Protein AF-A0A150P6X9-F1 (afdb_monomer_lite)

Foldseek 3Di:
DPAPDPLRVLLVVLLVLLVVLLVVLLVQLVPQPAQLSNLVSLLCSLVCPCVVDPVSVVSVVVLVVVVVPDVSSVVSVVVSLVSQLVSQVSHDPSVLSNVVSVVSVVLSVCQVPDPDHDDSVRSSVVNVVSRD

Sequence (132 aa):
YHFASIDALLAAAFTRHAEAVAARFEERMRAARDRDAAVDCLVEHLSSDLLGSSRDLVLSVELYVAAARRPALRAVTQAWMQRSRRALELHFDPVTARELDALVEGLVLHSALSTDPMTAEQIRHAIRRFTG

InterPro domains:
  IPR036271 Tetracyclin repressor-like, C-terminal domain superfamily [SSF48498] (35-130)
  IPR041583 Tetracyclin repressor-like, C-terminal, group 31 [PF17940] (33-130)

pLDDT: mean 90.36, std 4.92, range [73.81, 97.44]

Radius of gyration: 15.13 Å; chains: 1; bo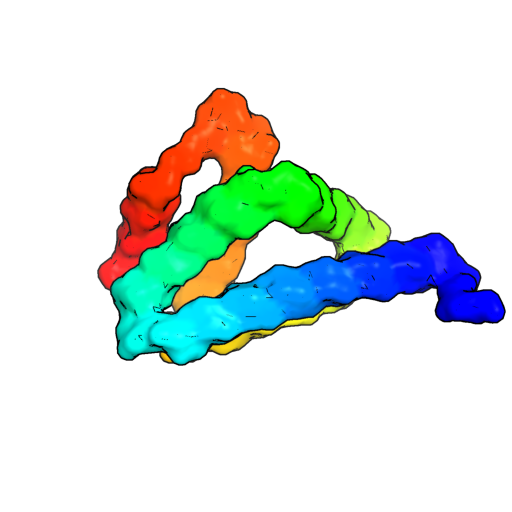unding box: 41×36×39 Å

Structure (mmCIF, N/CA/C/O backbone):
data_AF-A0A150P6X9-F1
#
_entry.id   AF-A0A150P6X9-F1
#
loop_
_atom_site.group_PDB
_atom_site.id
_atom_site.type_symbol
_atom_site.label_atom_id
_atom_site.label_alt_id
_atom_site.label_comp_id
_atom_site.label_asym_id
_atom_site.label_entity_id
_atom_site.label_seq_id
_atom_site.pdbx_PDB_ins_code
_atom_site.Cartn_x
_atom_site.Cartn_y
_atom_site.Cartn_z
_atom_site.occupancy
_atom_site.B_iso_or_equiv
_atom_site.auth_seq_id
_atom_site.auth_comp_id
_atom_site.auth_asym_id
_atom_site.auth_atom_id
_atom_site.pdbx_PDB_model_num
ATOM 1 N N . TYR A 1 1 ? 26.321 -18.129 -14.336 1.00 73.81 1 TYR A N 1
ATOM 2 C CA . TYR A 1 1 ? 25.659 -16.841 -14.633 1.00 73.81 1 TYR A CA 1
ATOM 3 C C . TYR A 1 1 ? 24.257 -16.915 -14.029 1.00 73.81 1 TYR A C 1
ATOM 5 O O . TYR A 1 1 ? 23.543 -17.842 -14.380 1.00 73.81 1 TYR A O 1
ATOM 13 N N . HIS A 1 2 ? 23.913 -16.082 -13.035 1.00 81.69 2 HIS A N 1
ATOM 14 C CA . HIS A 1 2 ? 22.740 -16.308 -12.158 1.00 81.69 2 HIS A CA 1
ATOM 15 C C . HIS A 1 2 ? 21.385 -15.857 -12.735 1.00 81.69 2 HIS A C 1
ATOM 17 O O . HIS A 1 2 ? 20.356 -16.346 -12.282 1.00 81.69 2 HIS A O 1
ATOM 23 N N . PHE A 1 3 ? 21.365 -14.966 -13.732 1.00 89.56 3 PHE A N 1
ATOM 24 C CA . PHE A 1 3 ? 20.130 -14.443 -14.328 1.00 89.56 3 PHE A CA 1
ATOM 25 C C . PHE A 1 3 ? 20.189 -14.510 -15.850 1.00 89.56 3 PHE A C 1
ATOM 27 O O . PHE A 1 3 ? 21.187 -14.120 -16.447 1.00 89.56 3 PHE A O 1
ATOM 34 N N . ALA A 1 4 ? 19.111 -14.983 -16.476 1.00 89.25 4 ALA A N 1
ATOM 35 C CA . ALA A 1 4 ? 19.032 -15.138 -17.929 1.00 89.25 4 ALA A CA 1
ATOM 36 C C . ALA A 1 4 ? 18.791 -13.812 -18.682 1.00 89.25 4 ALA A C 1
ATOM 38 O O . ALA A 1 4 ? 19.007 -13.747 -19.888 1.00 89.25 4 ALA A O 1
ATOM 39 N N . SER A 1 5 ? 18.331 -12.760 -17.994 1.00 88.94 5 SER A N 1
ATOM 40 C CA . SER A 1 5 ? 18.054 -11.442 -18.578 1.00 88.94 5 SER A CA 1
ATOM 41 C C . SER A 1 5 ? 18.022 -10.341 -17.512 1.00 88.94 5 SER A C 1
ATOM 43 O O . SER A 1 5 ? 17.959 -10.622 -16.312 1.00 88.94 5 SER A O 1
ATOM 45 N N . ILE A 1 6 ? 18.007 -9.077 -17.953 1.00 88.06 6 ILE A N 1
ATOM 46 C CA . ILE A 1 6 ? 17.784 -7.925 -17.066 1.00 88.06 6 ILE A CA 1
ATOM 47 C C . ILE A 1 6 ? 16.408 -7.978 -16.390 1.00 88.06 6 ILE A C 1
ATOM 49 O O . ILE A 1 6 ? 16.287 -7.620 -15.225 1.00 88.06 6 ILE A O 1
ATOM 53 N N . ASP A 1 7 ? 15.385 -8.491 -17.075 1.00 85.38 7 ASP A N 1
ATOM 54 C CA . ASP A 1 7 ? 14.045 -8.644 -16.502 1.00 85.38 7 ASP A CA 1
ATOM 55 C C . ASP A 1 7 ? 14.034 -9.686 -15.383 1.00 85.38 7 ASP A C 1
ATOM 57 O O . ASP A 1 7 ? 13.398 -9.467 -14.356 1.00 85.38 7 ASP A O 1
ATOM 61 N N . ALA A 1 8 ? 14.785 -10.782 -15.544 1.00 88.12 8 ALA A N 1
ATOM 62 C CA . ALA A 1 8 ? 14.948 -11.789 -14.499 1.00 88.12 8 ALA A CA 1
ATOM 63 C C . ALA A 1 8 ? 15.698 -11.226 -13.281 1.00 88.12 8 ALA A C 1
ATOM 65 O O . ALA A 1 8 ? 15.317 -11.500 -12.143 1.00 88.12 8 ALA A O 1
ATOM 66 N N . LEU A 1 9 ? 16.729 -10.405 -13.512 1.00 91.75 9 LEU A N 1
ATOM 67 C CA . LEU A 1 9 ? 17.453 -9.714 -12.444 1.00 91.75 9 LEU A CA 1
ATOM 68 C C . LEU A 1 9 ? 16.551 -8.716 -11.699 1.00 91.75 9 LEU A C 1
ATOM 70 O O . LEU A 1 9 ? 16.510 -8.732 -10.471 1.00 91.75 9 LEU A O 1
ATOM 74 N N . LEU A 1 10 ? 15.812 -7.873 -12.425 1.00 90.25 10 LEU A N 1
ATOM 75 C CA . LEU A 1 10 ? 14.902 -6.885 -11.839 1.00 90.25 10 LEU A CA 1
ATOM 76 C C . LEU A 1 10 ? 13.759 -7.555 -11.078 1.00 90.25 10 LEU A C 1
ATOM 78 O O . LEU A 1 10 ? 13.451 -7.135 -9.968 1.00 90.25 10 LEU A O 1
ATOM 82 N N . ALA A 1 11 ? 13.169 -8.621 -11.626 1.00 90.56 11 ALA A N 1
ATOM 83 C CA . ALA A 1 11 ? 12.143 -9.387 -10.930 1.00 90.56 11 ALA A CA 1
ATOM 84 C C . ALA A 1 11 ? 12.674 -9.948 -9.608 1.00 90.56 11 ALA A C 1
ATOM 86 O O . ALA A 1 11 ? 12.026 -9.788 -8.582 1.00 90.56 11 ALA A O 1
ATOM 87 N N . ALA A 1 12 ? 13.875 -10.531 -9.593 1.00 92.81 12 ALA A N 1
ATOM 88 C CA . ALA A 1 12 ? 14.473 -11.030 -8.357 1.00 92.81 12 ALA A CA 1
ATOM 89 C C . ALA A 1 12 ? 14.772 -9.909 -7.345 1.00 92.81 12 ALA A C 1
ATOM 91 O O . ALA A 1 12 ? 14.511 -10.068 -6.151 1.00 92.81 12 ALA A O 1
ATOM 92 N N . ALA A 1 13 ? 15.286 -8.767 -7.809 1.00 92.25 13 ALA A N 1
ATOM 93 C CA . ALA A 1 13 ? 15.589 -7.623 -6.953 1.00 92.25 13 ALA A CA 1
ATOM 94 C C . ALA A 1 13 ? 14.322 -7.018 -6.324 1.00 92.25 13 ALA A C 1
ATOM 96 O O . ALA A 1 13 ? 14.277 -6.823 -5.108 1.00 92.25 13 ALA A O 1
ATOM 97 N N . PHE A 1 14 ? 13.283 -6.777 -7.128 1.00 93.44 14 PHE A N 1
ATOM 98 C CA . PHE A 1 14 ? 12.012 -6.243 -6.643 1.00 93.44 14 PHE A CA 1
ATOM 99 C C . PHE A 1 14 ? 11.256 -7.237 -5.768 1.00 93.44 14 PHE A C 1
ATOM 101 O O . PHE A 1 14 ? 10.693 -6.818 -4.763 1.00 93.44 14 PHE A O 1
ATOM 108 N N . THR A 1 15 ? 11.297 -8.538 -6.074 1.00 93.12 15 THR A N 1
ATOM 109 C CA . THR A 1 15 ? 10.728 -9.568 -5.191 1.00 93.12 15 THR A CA 1
ATOM 110 C C . THR A 1 15 ? 11.372 -9.509 -3.816 1.00 93.12 15 THR A C 1
ATOM 112 O O . THR A 1 15 ? 10.663 -9.412 -2.821 1.00 93.12 15 THR A O 1
ATOM 115 N N . ARG A 1 16 ? 12.707 -9.460 -3.739 1.00 93.06 16 ARG A N 1
ATOM 116 C CA . ARG A 1 16 ? 13.407 -9.358 -2.453 1.00 93.06 16 ARG A CA 1
ATOM 117 C C . ARG A 1 16 ? 13.034 -8.084 -1.687 1.00 93.06 16 ARG A C 1
ATOM 119 O O . ARG A 1 16 ? 12.907 -8.125 -0.466 1.00 93.06 16 ARG A O 1
ATOM 126 N N . HIS A 1 17 ? 12.893 -6.954 -2.381 1.00 90.25 17 HIS A N 1
ATOM 127 C CA . HIS A 1 17 ? 12.464 -5.703 -1.754 1.00 90.25 17 HIS A CA 1
ATOM 128 C C . HIS A 1 17 ? 11.031 -5.809 -1.213 1.00 90.25 17 HIS A C 1
ATOM 130 O O . HIS A 1 17 ? 10.811 -5.564 -0.028 1.00 90.25 17 HIS A O 1
ATOM 136 N N . ALA A 1 18 ? 10.089 -6.257 -2.045 1.00 90.06 18 ALA A N 1
ATOM 137 C CA . ALA A 1 18 ? 8.691 -6.439 -1.673 1.00 90.06 18 ALA A CA 1
ATOM 138 C C . ALA A 1 18 ? 8.524 -7.432 -0.512 1.00 90.06 18 ALA A C 1
ATOM 140 O O . ALA A 1 18 ? 7.761 -7.177 0.413 1.00 90.06 18 ALA A O 1
ATOM 141 N N . GLU A 1 19 ? 9.276 -8.536 -0.505 1.00 91.56 19 GLU A N 1
ATOM 142 C CA . GLU A 1 19 ? 9.278 -9.506 0.594 1.00 91.56 19 GLU A CA 1
ATOM 143 C C . GLU A 1 19 ? 9.760 -8.895 1.911 1.00 91.56 19 GLU A C 1
ATOM 145 O O . GLU A 1 19 ? 9.168 -9.167 2.954 1.00 91.56 19 GLU A O 1
ATOM 150 N N . ALA A 1 20 ? 10.803 -8.062 1.877 1.00 90.06 20 ALA A N 1
ATOM 151 C CA . ALA A 1 20 ? 11.325 -7.405 3.071 1.00 90.06 20 ALA A CA 1
ATOM 152 C C . ALA A 1 20 ? 10.329 -6.385 3.648 1.00 90.06 20 ALA A C 1
ATOM 154 O O . ALA A 1 20 ? 10.108 -6.358 4.860 1.00 90.06 20 ALA A O 1
ATOM 155 N N . VAL A 1 21 ? 9.704 -5.575 2.786 1.00 87.62 21 VAL A N 1
ATOM 156 C CA . VAL A 1 21 ? 8.681 -4.599 3.196 1.00 87.62 21 VAL A CA 1
ATOM 157 C C . VAL A 1 21 ? 7.441 -5.317 3.735 1.00 87.62 21 VAL A C 1
ATOM 159 O O . VAL A 1 21 ? 6.981 -5.004 4.833 1.00 87.62 21 VAL A O 1
ATOM 162 N N . ALA A 1 22 ? 6.952 -6.338 3.023 1.00 90.44 22 ALA A N 1
ATOM 163 C CA . ALA A 1 22 ? 5.806 -7.138 3.445 1.00 90.44 22 ALA A CA 1
ATOM 164 C C . ALA A 1 22 ? 6.054 -7.857 4.778 1.00 90.44 22 ALA A C 1
ATOM 166 O O . ALA A 1 22 ? 5.184 -7.843 5.642 1.00 90.44 22 ALA A O 1
ATOM 167 N N . ALA A 1 23 ? 7.234 -8.451 4.986 1.00 92.44 23 ALA A N 1
ATOM 168 C CA . ALA A 1 23 ? 7.559 -9.143 6.234 1.00 92.44 23 ALA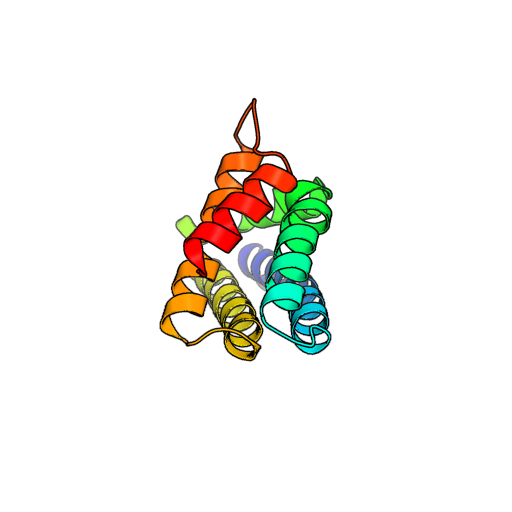 A CA 1
ATOM 169 C C . ALA A 1 23 ? 7.513 -8.202 7.447 1.00 92.44 23 ALA A C 1
ATOM 171 O O . ALA A 1 23 ? 6.943 -8.556 8.478 1.00 92.44 23 ALA A O 1
ATOM 172 N N . ARG A 1 24 ? 8.054 -6.985 7.305 1.00 90.62 24 ARG A N 1
ATOM 173 C CA . ARG A 1 24 ? 8.018 -5.959 8.356 1.00 90.62 24 ARG A CA 1
ATOM 174 C C . ARG A 1 24 ? 6.591 -5.498 8.653 1.00 90.62 24 ARG A C 1
ATOM 176 O O . ARG A 1 24 ? 6.229 -5.330 9.815 1.00 90.62 24 ARG A O 1
ATOM 183 N N . PHE A 1 25 ? 5.776 -5.318 7.616 1.00 91.88 25 PHE A N 1
ATOM 184 C CA . PHE A 1 25 ? 4.371 -4.954 7.780 1.00 91.88 25 PHE A CA 1
ATOM 185 C C . PHE A 1 25 ? 3.564 -6.068 8.464 1.00 91.88 25 PHE A 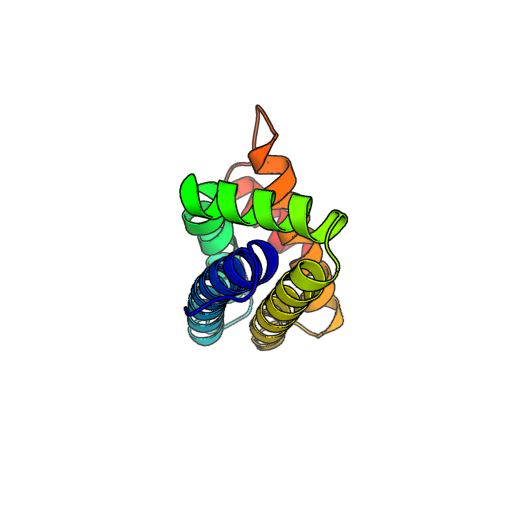C 1
ATOM 187 O O . PHE A 1 25 ? 2.839 -5.812 9.423 1.00 91.88 25 PHE A O 1
ATOM 194 N N . GLU A 1 26 ? 3.752 -7.319 8.039 1.00 94.44 26 GLU A N 1
ATOM 195 C CA . GLU A 1 26 ? 3.134 -8.491 8.660 1.00 94.44 26 GLU A CA 1
ATOM 196 C C . GLU A 1 26 ? 3.500 -8.629 10.141 1.00 94.44 26 GLU A C 1
ATOM 198 O O . GLU A 1 26 ? 2.639 -8.947 10.958 1.00 94.44 26 GLU A O 1
ATOM 203 N N . GLU A 1 27 ? 4.763 -8.407 10.505 1.00 94.50 27 GLU A N 1
ATOM 204 C CA . GLU A 1 27 ? 5.207 -8.454 11.899 1.00 94.50 27 GLU A CA 1
ATOM 205 C C . GLU A 1 27 ? 4.499 -7.395 12.755 1.00 94.50 27 GLU A C 1
ATOM 207 O O . GLU A 1 27 ? 3.977 -7.722 13.822 1.00 94.50 27 GLU A O 1
ATOM 212 N N . ARG A 1 28 ? 4.386 -6.157 12.256 1.00 93.75 28 ARG A N 1
ATOM 213 C CA . ARG A 1 28 ? 3.653 -5.080 12.942 1.00 93.75 28 ARG A CA 1
ATOM 214 C C . ARG A 1 28 ? 2.170 -5.409 13.099 1.00 93.75 28 ARG A C 1
ATOM 216 O O . ARG A 1 28 ? 1.633 -5.264 14.193 1.00 93.75 28 ARG A O 1
ATOM 223 N N . MET A 1 29 ? 1.523 -5.904 12.042 1.00 96.00 29 MET A N 1
ATOM 224 C CA . MET A 1 29 ? 0.116 -6.310 12.104 1.00 96.00 29 MET A CA 1
ATOM 225 C C . MET A 1 29 ? -0.097 -7.466 13.088 1.00 96.00 29 MET A C 1
ATOM 227 O O . MET A 1 29 ? -1.053 -7.437 13.851 1.00 96.00 29 MET A O 1
ATOM 231 N N . ARG A 1 30 ? 0.804 -8.455 13.160 1.00 96.12 30 ARG A N 1
ATOM 232 C CA . ARG A 1 30 ? 0.708 -9.533 14.166 1.00 96.12 30 ARG A CA 1
ATOM 233 C C . ARG A 1 30 ? 0.899 -9.039 15.602 1.00 96.12 30 ARG A C 1
ATOM 235 O O . ARG A 1 30 ? 0.334 -9.631 16.515 1.00 96.12 30 ARG A O 1
ATOM 242 N N . ALA A 1 31 ? 1.713 -8.004 15.806 1.00 95.62 31 ALA A N 1
ATOM 243 C CA . ALA A 1 31 ? 1.979 -7.440 17.127 1.00 95.62 31 ALA A CA 1
ATOM 244 C C . ALA A 1 31 ? 0.858 -6.512 17.633 1.00 95.62 31 ALA A C 1
ATOM 246 O O . ALA A 1 31 ? 0.726 -6.319 18.845 1.00 95.62 31 ALA A O 1
ATOM 247 N N . ALA A 1 32 ? 0.054 -5.938 16.732 1.00 97.00 32 ALA A N 1
ATOM 248 C CA . ALA A 1 32 ? -1.109 -5.139 17.098 1.00 97.00 32 ALA A CA 1
ATOM 249 C C . ALA A 1 32 ? -2.145 -5.997 17.846 1.00 97.00 32 ALA A C 1
ATOM 251 O O . ALA A 1 32 ? -2.451 -7.119 17.447 1.00 97.00 32 ALA A O 1
ATOM 252 N N . ARG A 1 33 ? -2.669 -5.474 18.960 1.00 95.50 33 ARG A N 1
ATOM 253 C CA . ARG A 1 33 ? -3.574 -6.219 19.858 1.00 95.50 33 ARG A CA 1
ATOM 254 C C . ARG A 1 33 ? -5.049 -6.063 19.511 1.00 95.50 33 ARG A C 1
ATOM 256 O O . ARG A 1 33 ? -5.864 -6.876 19.931 1.00 95.50 33 ARG A O 1
ATOM 263 N N . ASP A 1 34 ? -5.372 -5.001 18.794 1.00 94.81 34 ASP A N 1
ATOM 264 C CA . ASP A 1 34 ? -6.719 -4.603 18.429 1.00 94.81 34 ASP A CA 1
ATOM 265 C C . ASP A 1 34 ? -6.672 -3.733 17.167 1.00 94.81 34 ASP A C 1
ATOM 267 O O . ASP A 1 34 ? -5.606 -3.406 16.631 1.00 94.81 34 ASP A O 1
ATOM 271 N N . ARG A 1 35 ? -7.862 -3.364 16.694 1.00 93.88 35 ARG A N 1
ATOM 272 C CA . ARG A 1 35 ? -8.053 -2.572 15.483 1.00 93.88 35 ARG A CA 1
ATOM 273 C C . ARG A 1 35 ? -7.398 -1.193 15.565 1.00 93.88 35 ARG A C 1
ATOM 275 O O . ARG A 1 35 ? -6.818 -0.747 14.579 1.00 93.88 35 ARG A O 1
ATOM 282 N N . ASP A 1 36 ? -7.460 -0.534 16.720 1.00 93.06 36 ASP A N 1
ATOM 283 C CA . ASP A 1 36 ? -6.873 0.796 16.906 1.00 93.06 36 ASP A CA 1
ATOM 284 C C . ASP A 1 36 ? -5.344 0.734 16.845 1.00 93.06 36 ASP A C 1
ATOM 286 O O . ASP A 1 36 ? -4.719 1.511 16.120 1.00 93.06 36 ASP A O 1
ATOM 290 N N . ALA A 1 37 ? -4.743 -0.253 17.513 1.00 95.12 37 ALA A N 1
ATOM 291 C CA . ALA A 1 37 ? -3.317 -0.530 17.415 1.00 95.12 37 ALA A CA 1
ATOM 292 C C . ALA A 1 37 ? -2.902 -0.874 15.975 1.00 95.12 37 ALA A C 1
ATOM 294 O O . ALA A 1 37 ? -1.836 -0.451 15.531 1.00 95.12 37 ALA A O 1
ATOM 295 N N . ALA A 1 38 ? -3.737 -1.596 15.220 1.00 95.50 38 ALA A N 1
ATOM 296 C CA . ALA A 1 38 ? -3.470 -1.894 13.815 1.00 95.50 38 ALA A CA 1
ATOM 297 C C . ALA A 1 38 ? -3.492 -0.627 12.944 1.00 95.50 38 ALA A C 1
ATOM 299 O O . ALA A 1 38 ? -2.612 -0.451 12.100 1.00 95.50 38 ALA A O 1
ATOM 300 N N . VAL A 1 39 ? -4.436 0.291 13.180 1.00 94.25 39 VAL A N 1
ATOM 301 C CA . VAL A 1 39 ? -4.459 1.602 12.512 1.00 94.25 39 VAL A CA 1
ATOM 302 C C . VAL A 1 39 ? -3.198 2.402 12.837 1.00 94.25 39 VAL A C 1
ATOM 304 O O . VAL A 1 39 ? -2.574 2.944 11.926 1.00 94.25 39 VAL A O 1
ATOM 307 N N . ASP A 1 40 ? -2.778 2.449 14.102 1.00 93.00 40 ASP A N 1
ATOM 308 C CA . ASP A 1 40 ? -1.557 3.164 14.482 1.00 93.00 40 ASP A CA 1
ATOM 309 C C . ASP A 1 40 ? -0.303 2.529 13.859 1.00 93.00 40 ASP A C 1
ATOM 311 O O . ASP A 1 40 ? 0.541 3.246 13.316 1.00 93.00 40 ASP A O 1
ATOM 315 N N . CYS A 1 41 ? -0.211 1.196 13.828 1.00 93.88 41 CYS A N 1
ATOM 316 C CA . CYS A 1 41 ? 0.853 0.483 13.119 1.00 93.88 41 CYS A CA 1
ATOM 317 C C . CYS A 1 41 ? 0.858 0.773 11.609 1.00 93.88 41 CYS A C 1
ATOM 319 O O . CYS A 1 41 ? 1.935 0.869 11.015 1.00 93.88 41 CYS A O 1
ATOM 321 N N . LEU A 1 42 ? -0.315 0.918 10.983 1.00 92.31 42 LEU A N 1
ATOM 322 C CA . LEU A 1 42 ? -0.438 1.259 9.567 1.00 92.31 42 LEU A CA 1
ATOM 323 C C . LEU A 1 42 ? 0.036 2.692 9.288 1.00 92.31 42 LEU A C 1
ATOM 325 O O . LEU A 1 42 ? 0.806 2.910 8.355 1.00 92.31 42 LEU A O 1
ATOM 329 N N . VAL A 1 43 ? -0.362 3.659 10.117 1.00 92.25 43 VAL A N 1
ATOM 330 C CA . VAL A 1 43 ? 0.084 5.060 10.006 1.00 92.25 43 VAL A CA 1
ATOM 331 C C . VAL A 1 43 ? 1.596 5.173 10.183 1.00 92.25 43 VAL A C 1
ATOM 333 O O . VAL A 1 43 ? 2.253 5.888 9.425 1.00 92.25 43 VAL A O 1
ATOM 336 N N . GLU A 1 44 ? 2.154 4.456 11.158 1.00 89.69 44 GLU A N 1
ATOM 337 C CA . GLU A 1 44 ? 3.597 4.390 11.398 1.00 89.69 44 GLU A CA 1
ATOM 338 C C . GLU A 1 44 ? 4.325 3.751 10.207 1.00 89.69 44 GLU A C 1
ATOM 340 O O . GLU A 1 44 ? 5.359 4.240 9.763 1.00 89.69 44 GLU A O 1
ATOM 345 N N . HIS A 1 45 ? 3.776 2.679 9.627 1.00 87.62 45 HIS A N 1
ATOM 346 C CA . HIS A 1 45 ? 4.333 2.067 8.419 1.00 87.62 45 HIS A CA 1
ATOM 347 C C . HIS A 1 45 ? 4.361 3.034 7.235 1.00 87.62 45 HIS A C 1
ATOM 349 O O . HIS A 1 45 ? 5.401 3.193 6.597 1.00 87.62 45 HIS A O 1
ATOM 355 N N . LEU A 1 46 ? 3.258 3.738 6.987 1.00 86.44 46 LEU A N 1
ATOM 356 C CA . LEU A 1 46 ? 3.185 4.741 5.930 1.00 86.44 46 LEU A CA 1
ATOM 357 C C . LEU A 1 46 ? 4.197 5.869 6.144 1.00 86.44 46 LEU A C 1
ATOM 359 O O . LEU A 1 46 ? 4.954 6.203 5.236 1.00 86.44 46 LEU A O 1
ATOM 363 N N . SER A 1 47 ? 4.224 6.436 7.348 1.00 83.81 47 SER A N 1
ATOM 364 C CA . SER A 1 47 ? 4.991 7.648 7.644 1.00 83.81 47 SER A CA 1
ATOM 365 C C . SER A 1 47 ? 6.493 7.376 7.736 1.00 83.81 47 SER A C 1
ATOM 367 O O . SER A 1 47 ? 7.289 8.164 7.233 1.00 83.81 47 SER A O 1
ATOM 369 N N . SER A 1 48 ? 6.887 6.257 8.343 1.00 78.94 48 SER A N 1
ATOM 370 C CA . SER A 1 48 ? 8.286 5.963 8.671 1.00 78.94 48 SER A CA 1
ATOM 371 C C . SER A 1 48 ? 8.970 5.148 7.578 1.00 78.94 48 SER A C 1
ATOM 373 O O . SER A 1 48 ? 10.097 5.448 7.186 1.00 78.94 48 SER A O 1
ATOM 375 N N . ASP A 1 49 ? 8.280 4.135 7.052 1.00 74.75 49 ASP A N 1
ATOM 376 C CA . ASP A 1 49 ? 8.895 3.191 6.127 1.00 74.75 49 ASP A CA 1
ATOM 377 C C . ASP A 1 49 ? 8.693 3.603 4.669 1.00 74.75 49 ASP A C 1
ATOM 379 O O . ASP A 1 49 ? 9.656 3.667 3.912 1.00 74.75 49 ASP A O 1
ATOM 383 N N . LEU A 1 50 ? 7.449 3.870 4.265 1.00 73.81 50 LEU A N 1
ATOM 384 C CA . LEU A 1 50 ? 7.128 4.121 2.857 1.00 73.81 50 LEU A CA 1
ATOM 385 C C . LEU A 1 50 ? 7.371 5.572 2.450 1.00 73.81 50 LEU A C 1
ATOM 387 O O . LEU A 1 50 ? 7.793 5.809 1.327 1.00 73.81 50 LEU A O 1
ATOM 391 N N . LEU A 1 51 ? 7.140 6.535 3.344 1.00 77.75 51 LEU A N 1
ATOM 392 C CA . LEU A 1 51 ? 7.369 7.960 3.076 1.00 77.75 51 LEU A CA 1
ATOM 393 C C . LEU A 1 51 ? 8.661 8.482 3.718 1.00 77.75 51 LEU A C 1
ATOM 395 O O . LEU A 1 51 ? 9.331 9.335 3.139 1.00 77.75 51 LEU A O 1
ATOM 399 N N . GLY A 1 52 ? 9.042 7.956 4.884 1.00 75.44 52 GLY A N 1
ATOM 400 C CA . GLY A 1 52 ? 10.244 8.379 5.609 1.00 75.44 52 GLY A CA 1
ATOM 401 C C . GLY A 1 52 ? 11.557 7.861 5.012 1.00 75.44 52 GLY A C 1
ATOM 402 O O . GLY A 1 52 ? 12.604 8.486 5.188 1.00 75.44 52 GLY A O 1
ATOM 403 N N . SER A 1 53 ? 11.524 6.755 4.260 1.00 80.69 53 SER A N 1
ATOM 404 C CA . SER A 1 53 ? 12.686 6.219 3.543 1.00 80.69 53 SER A CA 1
ATOM 405 C C . SER A 1 53 ? 12.614 6.578 2.062 1.00 80.69 53 SER A C 1
ATOM 407 O O . SER A 1 53 ? 11.921 5.928 1.281 1.00 80.69 53 SER A O 1
ATOM 409 N N . SER A 1 54 ? 13.412 7.566 1.641 1.00 79.12 54 SER A N 1
ATOM 410 C CA . SER A 1 54 ? 13.523 7.951 0.222 1.00 79.12 54 SER A CA 1
ATOM 411 C C . SER A 1 54 ? 13.851 6.756 -0.685 1.00 79.12 54 SER A C 1
ATOM 413 O O . SER A 1 54 ? 13.364 6.679 -1.810 1.00 79.12 54 SER A O 1
ATOM 415 N N . ARG A 1 55 ? 14.620 5.780 -0.183 1.00 85.69 55 ARG A N 1
ATOM 416 C CA . ARG A 1 55 ? 14.956 4.565 -0.929 1.00 85.69 55 ARG A CA 1
ATOM 417 C C . ARG A 1 55 ? 13.754 3.641 -1.121 1.00 85.69 55 ARG A C 1
ATOM 419 O O . ARG A 1 55 ? 13.524 3.204 -2.246 1.00 85.69 55 ARG A O 1
ATOM 426 N N . ASP A 1 56 ? 13.039 3.308 -0.047 1.00 84.56 56 ASP A N 1
ATOM 427 C CA . ASP A 1 56 ? 11.900 2.381 -0.126 1.00 84.56 56 ASP A CA 1
ATOM 428 C C . ASP A 1 56 ? 10.769 3.005 -0.951 1.00 84.56 56 ASP A C 1
ATOM 430 O O . ASP A 1 56 ? 10.135 2.318 -1.756 1.00 84.56 56 ASP A O 1
ATOM 434 N N . LEU A 1 57 ? 10.597 4.326 -0.840 1.00 84.38 57 LEU A N 1
ATOM 435 C CA . LEU A 1 57 ? 9.643 5.069 -1.646 1.00 84.38 57 LEU A CA 1
ATOM 436 C C . LEU A 1 57 ? 9.944 4.966 -3.144 1.00 84.38 57 LEU A C 1
ATOM 438 O O . LEU A 1 57 ? 9.086 4.563 -3.930 1.00 84.38 57 LEU A O 1
ATOM 442 N N . VAL A 1 58 ? 11.171 5.318 -3.543 1.00 88.38 58 VAL A N 1
ATOM 443 C CA . VAL A 1 58 ? 11.584 5.301 -4.953 1.00 88.38 58 VAL A CA 1
ATOM 444 C C . VAL A 1 58 ? 11.460 3.894 -5.529 1.00 88.38 58 VAL A C 1
ATOM 446 O O . VAL A 1 58 ? 10.889 3.737 -6.604 1.00 88.38 58 VAL A O 1
ATOM 449 N N . LEU A 1 59 ? 11.909 2.865 -4.804 1.00 89.12 59 LEU A N 1
ATOM 450 C CA . LEU A 1 59 ? 11.808 1.477 -5.265 1.00 89.12 59 LEU A CA 1
ATOM 451 C C . LEU A 1 59 ? 10.354 1.015 -5.431 1.00 89.12 59 LEU A C 1
ATOM 453 O O . LEU A 1 59 ? 10.050 0.307 -6.392 1.00 89.12 59 LEU A O 1
ATOM 457 N N . SER A 1 60 ? 9.454 1.434 -4.541 1.00 86.50 60 SER A N 1
ATOM 458 C CA . SER A 1 60 ? 8.024 1.121 -4.648 1.00 86.50 60 SER A CA 1
ATOM 459 C C . SER A 1 60 ? 7.405 1.776 -5.889 1.00 86.50 60 SER A C 1
ATOM 461 O O . SER A 1 60 ? 6.732 1.111 -6.680 1.00 86.50 60 SER A O 1
ATOM 463 N N . VAL A 1 61 ? 7.703 3.059 -6.128 1.00 88.50 61 VAL A N 1
ATOM 464 C CA . VAL A 1 61 ? 7.221 3.792 -7.312 1.00 88.50 61 VAL A CA 1
ATOM 465 C C . VAL A 1 61 ? 7.808 3.215 -8.607 1.00 88.50 61 VAL A C 1
ATOM 467 O O . VAL A 1 61 ? 7.073 2.994 -9.572 1.00 88.50 61 VAL A O 1
ATOM 470 N N . GLU A 1 62 ? 9.109 2.916 -8.640 1.00 91.00 62 GLU A N 1
ATOM 471 C CA . GLU A 1 62 ? 9.770 2.283 -9.788 1.00 91.00 62 GLU A CA 1
ATOM 472 C C . GLU A 1 62 ? 9.159 0.916 -10.112 1.00 91.00 62 GLU A C 1
ATOM 474 O O . GLU A 1 62 ? 8.896 0.628 -11.285 1.00 91.00 62 GLU A O 1
ATOM 479 N N . LEU A 1 63 ? 8.875 0.097 -9.091 1.00 90.31 63 LEU A N 1
ATOM 480 C CA . LEU A 1 63 ? 8.190 -1.182 -9.264 1.00 90.31 63 LEU A CA 1
ATOM 481 C C . LEU A 1 63 ? 6.812 -0.986 -9.907 1.00 90.31 63 LEU A C 1
ATOM 483 O O . LEU A 1 63 ? 6.503 -1.683 -10.873 1.00 90.31 63 LEU A O 1
ATOM 487 N N . TYR A 1 64 ? 6.003 -0.028 -9.445 1.00 88.75 64 TYR A N 1
ATOM 488 C CA . TYR A 1 64 ? 4.681 0.235 -10.032 1.00 88.75 64 TYR A CA 1
ATOM 489 C C . TYR A 1 64 ? 4.751 0.704 -11.481 1.00 88.75 64 TYR A C 1
ATOM 491 O O . TYR A 1 64 ? 4.043 0.164 -12.341 1.00 88.75 64 TYR A O 1
ATOM 499 N N . VAL A 1 65 ? 5.651 1.636 -11.794 1.00 90.19 65 VAL A N 1
ATOM 500 C CA . VAL A 1 65 ? 5.868 2.095 -13.173 1.00 90.19 65 VAL A CA 1
ATOM 501 C C . VAL A 1 65 ? 6.332 0.940 -14.067 1.00 90.19 65 VAL A C 1
ATOM 503 O O . VAL A 1 65 ? 5.856 0.788 -15.197 1.00 90.19 65 VAL A O 1
ATOM 506 N N . ALA A 1 66 ? 7.233 0.090 -13.573 1.00 91.69 66 ALA A N 1
ATOM 507 C CA . ALA A 1 66 ? 7.748 -1.042 -14.331 1.00 91.69 66 ALA A CA 1
ATOM 508 C C . ALA A 1 66 ? 6.687 -2.142 -14.526 1.00 91.69 66 ALA A C 1
ATOM 510 O O . ALA A 1 66 ? 6.534 -2.659 -15.637 1.00 91.69 66 ALA A O 1
ATOM 511 N N . ALA A 1 67 ? 5.903 -2.462 -13.493 1.00 92.56 67 ALA A N 1
ATOM 512 C CA . ALA A 1 67 ? 4.810 -3.436 -13.525 1.00 92.56 67 ALA A CA 1
ATOM 513 C C . ALA A 1 67 ? 3.663 -3.028 -14.467 1.00 92.56 67 ALA A C 1
ATOM 515 O O . ALA A 1 67 ? 2.999 -3.891 -15.057 1.00 92.56 67 ALA A O 1
ATOM 516 N N . ALA A 1 68 ? 3.462 -1.724 -14.686 1.00 91.88 68 ALA A N 1
ATOM 517 C CA . ALA A 1 68 ? 2.521 -1.233 -15.690 1.00 91.88 68 ALA A CA 1
ATOM 518 C C . ALA A 1 68 ? 2.890 -1.717 -17.105 1.00 91.88 68 ALA A C 1
ATOM 520 O O . ALA A 1 68 ? 2.004 -2.038 -17.898 1.00 91.88 68 ALA A O 1
ATOM 521 N N . ARG A 1 69 ? 4.190 -1.850 -17.405 1.00 92.19 69 ARG A N 1
ATOM 522 C CA . ARG A 1 69 ? 4.702 -2.211 -18.740 1.00 92.19 69 ARG A CA 1
ATOM 523 C C . ARG A 1 69 ? 5.178 -3.661 -18.858 1.00 92.19 69 ARG A C 1
ATOM 525 O O . ARG A 1 69 ? 5.286 -4.166 -19.970 1.00 92.19 69 ARG A O 1
ATOM 532 N N . ARG A 1 70 ? 5.484 -4.331 -17.742 1.00 91.00 70 ARG A N 1
ATOM 533 C CA . ARG A 1 70 ? 6.144 -5.647 -17.719 1.00 91.00 70 ARG A CA 1
ATOM 534 C C . ARG A 1 70 ? 5.307 -6.678 -16.951 1.00 91.00 70 ARG A C 1
ATOM 536 O O . ARG A 1 70 ? 5.273 -6.623 -15.720 1.00 91.00 70 ARG A O 1
ATOM 543 N N . PRO A 1 71 ? 4.682 -7.661 -17.632 1.00 88.38 71 PRO A N 1
ATOM 544 C CA . PRO A 1 71 ? 3.833 -8.665 -16.982 1.00 88.38 71 PRO A CA 1
ATOM 545 C C . PRO A 1 71 ? 4.524 -9.451 -15.859 1.00 88.38 71 PRO A C 1
ATOM 547 O O . PRO A 1 71 ? 3.899 -9.727 -14.840 1.00 88.38 71 PRO A O 1
ATOM 550 N N . ALA A 1 72 ? 5.819 -9.755 -16.004 1.00 85.31 72 ALA A N 1
ATOM 551 C CA . ALA A 1 72 ? 6.588 -10.460 -14.977 1.00 85.31 72 ALA A CA 1
ATOM 552 C C . ALA A 1 72 ? 6.667 -9.678 -13.652 1.00 85.31 72 ALA A C 1
ATOM 554 O O . ALA A 1 72 ? 6.543 -10.265 -12.582 1.00 85.31 72 ALA A O 1
ATOM 555 N N . LEU A 1 73 ? 6.804 -8.349 -13.711 1.00 90.50 73 LEU A N 1
ATOM 556 C CA . LEU A 1 73 ? 6.841 -7.500 -12.515 1.00 90.50 73 LEU A CA 1
ATOM 557 C C . LEU A 1 73 ? 5.447 -7.263 -11.930 1.00 90.50 73 LEU A C 1
ATOM 559 O O . LEU A 1 73 ? 5.310 -7.113 -10.722 1.00 90.50 73 LEU A O 1
ATOM 563 N N . ARG A 1 74 ? 4.394 -7.331 -12.753 1.00 91.94 74 AR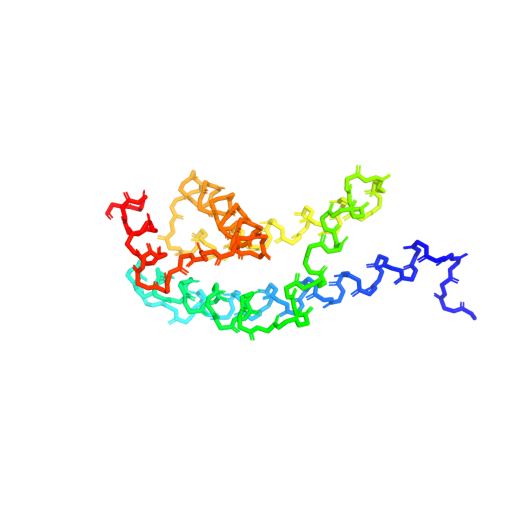G A N 1
ATOM 564 C CA . ARG A 1 74 ? 3.009 -7.304 -12.261 1.00 91.94 74 ARG A CA 1
ATOM 565 C C . ARG A 1 74 ? 2.706 -8.476 -11.330 1.00 91.94 74 ARG A C 1
ATOM 567 O O . ARG A 1 74 ? 1.977 -8.296 -10.361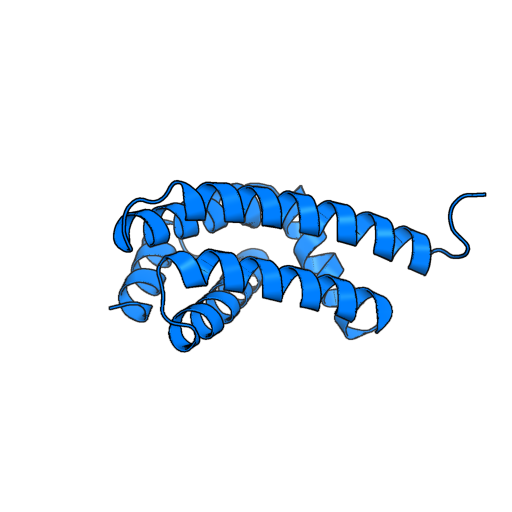 1.00 91.94 74 ARG A O 1
ATOM 574 N N . ALA A 1 75 ? 3.280 -9.652 -11.591 1.00 91.06 75 ALA A N 1
ATOM 575 C CA . ALA A 1 75 ? 3.155 -10.797 -10.691 1.00 91.06 75 ALA A CA 1
ATOM 576 C C . ALA A 1 75 ? 3.816 -10.533 -9.325 1.00 91.06 75 ALA A C 1
ATOM 578 O O . ALA A 1 75 ? 3.247 -10.896 -8.299 1.00 91.06 75 ALA A O 1
ATOM 579 N N . VAL A 1 76 ? 4.965 -9.845 -9.307 1.00 92.12 76 VAL A N 1
ATOM 580 C CA . VAL A 1 76 ? 5.649 -9.430 -8.068 1.00 92.12 76 VAL A CA 1
ATOM 581 C C . VAL A 1 76 ? 4.777 -8.462 -7.269 1.00 92.12 76 VAL A C 1
ATOM 583 O O . VAL A 1 76 ? 4.510 -8.702 -6.094 1.00 92.12 76 VAL A O 1
ATOM 586 N N . THR A 1 77 ? 4.262 -7.414 -7.917 1.00 91.44 77 THR A N 1
ATOM 587 C CA . THR A 1 77 ? 3.345 -6.452 -7.290 1.00 91.44 77 THR A CA 1
ATOM 588 C C . THR A 1 77 ? 2.087 -7.130 -6.744 1.00 91.44 77 THR A C 1
ATOM 590 O O . THR A 1 77 ? 1.698 -6.887 -5.607 1.00 91.44 77 THR A O 1
ATOM 593 N N . GLN A 1 78 ? 1.477 -8.035 -7.513 1.00 92.06 78 GLN A N 1
ATOM 594 C CA . GLN A 1 78 ? 0.286 -8.768 -7.083 1.00 92.06 78 GLN A CA 1
ATOM 595 C C . GLN A 1 78 ? 0.557 -9.647 -5.853 1.00 92.06 78 GLN A C 1
ATOM 597 O O . GLN A 1 78 ? -0.280 -9.716 -4.953 1.00 92.06 78 GLN A O 1
ATOM 602 N N . ALA A 1 79 ? 1.710 -10.320 -5.799 1.00 92.88 79 ALA A N 1
ATOM 603 C CA . ALA A 1 79 ? 2.099 -11.123 -4.643 1.00 92.88 79 ALA A CA 1
ATOM 604 C C . ALA A 1 79 ? 2.306 -10.253 -3.393 1.00 92.88 79 ALA A C 1
ATOM 606 O O . ALA A 1 79 ? 1.880 -10.632 -2.302 1.00 92.88 79 ALA A O 1
ATOM 607 N N . TRP A 1 80 ? 2.899 -9.068 -3.554 1.00 92.06 80 TRP A N 1
ATOM 608 C CA . TRP A 1 80 ? 3.052 -8.105 -2.466 1.00 92.06 80 TRP A CA 1
ATOM 609 C C . TRP A 1 80 ? 1.697 -7.617 -1.932 1.00 92.06 80 TRP A C 1
ATOM 611 O O . TRP A 1 80 ? 1.444 -7.747 -0.734 1.00 92.06 80 TRP A O 1
ATOM 621 N N . MET A 1 81 ? 0.789 -7.176 -2.811 1.00 91.75 81 MET A N 1
ATOM 622 C CA . MET A 1 81 ? -0.568 -6.741 -2.437 1.00 91.75 81 MET A CA 1
ATOM 623 C C . MET A 1 81 ? -1.347 -7.841 -1.701 1.00 91.75 81 MET A C 1
ATOM 625 O O . MET A 1 81 ? -2.032 -7.587 -0.714 1.00 91.75 81 MET A O 1
ATOM 629 N N . GLN A 1 82 ? -1.217 -9.102 -2.128 1.00 93.94 82 GLN A N 1
ATOM 630 C CA . GLN A 1 82 ? -1.852 -10.225 -1.427 1.00 93.94 82 GLN A CA 1
ATOM 631 C C . GLN A 1 82 ? -1.320 -10.409 -0.002 1.00 93.94 82 GLN A C 1
ATOM 633 O O . GLN A 1 82 ? -2.099 -10.703 0.905 1.00 93.94 82 GLN A O 1
ATOM 638 N N . ARG A 1 83 ? -0.011 -10.232 0.210 1.00 94.62 83 ARG A N 1
ATOM 639 C CA . ARG A 1 83 ? 0.597 -10.322 1.545 1.00 94.62 83 ARG A CA 1
ATOM 640 C C . ARG A 1 83 ? 0.184 -9.157 2.440 1.00 94.62 83 ARG A C 1
ATOM 642 O O . ARG A 1 83 ? -0.202 -9.399 3.580 1.00 94.62 83 ARG A O 1
ATOM 649 N N . SER A 1 84 ? 0.199 -7.933 1.908 1.00 92.50 84 SER A N 1
ATOM 650 C CA . SER A 1 84 ? -0.305 -6.730 2.590 1.00 92.50 84 SER A CA 1
ATOM 651 C C . SER A 1 84 ? -1.749 -6.931 3.057 1.00 92.50 84 SER A C 1
ATOM 653 O O . SER A 1 84 ? -2.045 -6.847 4.250 1.00 92.50 84 SER A O 1
ATOM 655 N N . ARG A 1 85 ? -2.636 -7.348 2.146 1.00 94.62 85 ARG A N 1
ATOM 656 C CA . ARG A 1 85 ? -4.039 -7.620 2.469 1.00 94.62 85 ARG A CA 1
ATOM 657 C C . ARG A 1 85 ? -4.212 -8.694 3.531 1.00 94.62 85 ARG A C 1
ATOM 659 O O . ARG A 1 85 ? -4.980 -8.500 4.463 1.00 94.62 85 ARG A O 1
ATOM 666 N N . ARG A 1 86 ? -3.477 -9.803 3.435 1.00 96.25 86 ARG A N 1
ATOM 667 C CA . ARG A 1 86 ? -3.558 -10.879 4.431 1.00 96.25 86 ARG A CA 1
ATOM 668 C C . ARG A 1 86 ? -3.093 -10.430 5.819 1.00 96.25 86 ARG A C 1
ATOM 670 O O . ARG A 1 86 ? -3.576 -10.953 6.817 1.00 96.25 86 ARG A O 1
ATOM 677 N N . ALA A 1 87 ? -2.159 -9.484 5.889 1.00 96.44 87 ALA A N 1
ATOM 678 C CA . ALA A 1 87 ? -1.750 -8.875 7.149 1.00 96.44 87 ALA A CA 1
ATOM 679 C C . ALA A 1 87 ? -2.856 -7.974 7.724 1.00 96.44 87 ALA A C 1
ATOM 681 O O . ALA A 1 87 ? -3.138 -8.047 8.916 1.00 96.44 87 ALA A O 1
ATOM 682 N N . LEU A 1 88 ? -3.517 -7.178 6.878 1.00 96.44 88 LEU A N 1
ATOM 683 C CA . LEU A 1 88 ? -4.668 -6.355 7.269 1.00 96.44 88 LEU A CA 1
ATOM 684 C C . LEU A 1 88 ? -5.862 -7.209 7.728 1.00 96.44 88 LEU A C 1
ATOM 686 O O . LEU A 1 88 ? -6.521 -6.868 8.707 1.00 96.44 88 LEU A O 1
ATOM 690 N N . GLU A 1 89 ? -6.106 -8.353 7.088 1.00 97.44 89 GLU A N 1
ATOM 691 C CA . GLU A 1 89 ? -7.174 -9.303 7.447 1.00 97.44 89 GLU A CA 1
ATOM 692 C C . GLU A 1 89 ? -7.044 -9.888 8.869 1.00 97.44 89 GLU A C 1
ATOM 694 O O . GLU A 1 89 ? -7.977 -10.517 9.364 1.00 97.44 89 GLU A O 1
ATOM 699 N N . LEU A 1 90 ? -5.919 -9.668 9.562 1.00 97.19 90 LEU A N 1
ATOM 700 C CA . LEU A 1 90 ? -5.789 -9.994 10.987 1.00 97.19 90 LEU A CA 1
ATOM 701 C C . LEU A 1 90 ? -6.676 -9.109 11.882 1.00 97.19 90 LEU A C 1
ATOM 703 O O . LEU A 1 90 ? -7.032 -9.537 12.977 1.00 97.19 90 LEU A O 1
ATOM 707 N N . HIS A 1 91 ? -7.028 -7.902 11.422 1.00 97.12 91 HIS A N 1
ATOM 708 C CA . HIS A 1 91 ? -7.744 -6.879 12.204 1.00 97.12 91 HIS A CA 1
ATOM 709 C C . HIS A 1 91 ? -8.983 -6.310 11.513 1.00 97.12 91 HIS A C 1
ATOM 711 O O . HIS A 1 91 ? -9.802 -5.649 12.153 1.00 97.12 91 HIS A O 1
ATOM 717 N N . PHE A 1 92 ? -9.122 -6.545 10.211 1.00 96.25 92 PHE A N 1
ATOM 718 C CA . PHE A 1 92 ? -10.205 -6.025 9.384 1.00 96.25 92 PHE A CA 1
ATOM 719 C C . PHE A 1 92 ? -10.871 -7.165 8.616 1.00 96.25 92 PHE A C 1
ATOM 721 O O . PHE A 1 92 ? -10.226 -8.152 8.269 1.00 96.25 92 PHE A O 1
ATOM 728 N N . ASP A 1 93 ? -12.163 -7.034 8.321 1.00 96.00 93 ASP A N 1
ATOM 729 C CA . ASP A 1 93 ? -12.823 -7.977 7.422 1.00 96.00 93 ASP A CA 1
ATOM 730 C C . ASP A 1 93 ? -12.214 -7.894 6.001 1.00 96.00 93 ASP A C 1
ATOM 732 O O . ASP A 1 93 ? -11.614 -6.874 5.640 1.00 96.00 93 ASP A O 1
ATOM 736 N N . PRO A 1 94 ? -12.372 -8.933 5.160 1.00 95.69 94 PRO A N 1
ATOM 737 C CA . PRO A 1 94 ? -11.734 -8.977 3.843 1.00 95.69 94 PRO A CA 1
ATOM 738 C C . PRO A 1 94 ? -12.100 -7.823 2.899 1.00 95.69 94 PRO A C 1
ATOM 740 O O . PRO A 1 94 ? -11.303 -7.482 2.021 1.00 95.69 94 PRO A O 1
ATOM 743 N N . VAL A 1 95 ? -13.290 -7.225 3.045 1.00 96.00 95 VAL A N 1
ATOM 744 C CA . VAL A 1 95 ? -13.703 -6.082 2.217 1.00 96.00 95 VAL A CA 1
ATOM 745 C C . VAL A 1 95 ? -12.934 -4.847 2.666 1.00 96.00 95 VAL A C 1
ATOM 747 O O . VAL A 1 95 ? -12.203 -4.268 1.862 1.00 96.00 95 VAL A O 1
ATOM 750 N N . THR A 1 96 ? -12.989 -4.526 3.961 1.00 95.19 96 THR A N 1
ATOM 751 C CA . THR A 1 96 ? -12.252 -3.391 4.535 1.00 95.19 96 THR A CA 1
ATOM 752 C C . THR A 1 96 ? -10.747 -3.517 4.290 1.00 95.19 96 THR A C 1
ATOM 754 O O . THR A 1 96 ? -10.105 -2.549 3.890 1.00 95.19 96 THR A O 1
ATOM 757 N N . ALA A 1 97 ? -10.165 -4.709 4.462 1.00 95.75 97 ALA A N 1
ATOM 758 C CA . ALA A 1 97 ? -8.743 -4.952 4.220 1.00 95.75 97 ALA A CA 1
ATOM 759 C C . ALA A 1 97 ? -8.345 -4.692 2.758 1.00 95.75 97 ALA A C 1
ATOM 761 O O . ALA A 1 97 ? -7.297 -4.106 2.493 1.00 95.75 97 ALA A O 1
ATOM 762 N N . ARG A 1 98 ? -9.182 -5.100 1.795 1.00 94.31 98 ARG A N 1
ATOM 763 C CA . ARG A 1 98 ? -8.938 -4.855 0.368 1.00 94.31 98 ARG A CA 1
ATOM 764 C C . ARG A 1 98 ? -8.990 -3.372 0.016 1.00 94.31 98 ARG A C 1
ATOM 766 O O . ARG A 1 98 ? -8.201 -2.920 -0.810 1.00 94.31 98 ARG A O 1
ATOM 773 N N . GLU A 1 99 ? -9.937 -2.644 0.584 1.00 95.19 99 GLU A N 1
ATOM 774 C CA . GLU A 1 99 ? -10.098 -1.220 0.308 1.00 95.19 99 GLU A CA 1
ATOM 775 C C . GLU A 1 99 ? -9.018 -0.383 1.008 1.00 95.19 99 GLU A C 1
ATOM 777 O O . GLU A 1 99 ? -8.469 0.530 0.392 1.00 95.19 99 GLU A O 1
ATOM 782 N N . LEU A 1 100 ? -8.635 -0.749 2.238 1.00 94.06 100 LEU A N 1
ATOM 783 C CA . LEU A 1 100 ? -7.500 -0.158 2.952 1.00 94.06 100 LEU A CA 1
ATOM 784 C C . LEU A 1 100 ? -6.184 -0.341 2.197 1.00 94.06 100 LEU A C 1
ATOM 786 O O . LEU A 1 100 ? -5.434 0.619 2.061 1.00 94.06 100 LEU A O 1
ATOM 790 N N . ASP A 1 101 ? -5.924 -1.546 1.685 1.00 92.62 101 ASP A N 1
ATOM 791 C CA . ASP A 1 101 ? -4.757 -1.855 0.849 1.00 92.62 101 ASP A CA 1
ATOM 792 C C . ASP A 1 101 ? -4.682 -0.886 -0.347 1.00 92.62 101 ASP A C 1
ATOM 794 O O . ASP A 1 101 ? -3.673 -0.218 -0.549 1.00 92.62 101 ASP A O 1
ATOM 798 N N . ALA A 1 102 ? -5.787 -0.683 -1.073 1.00 92.12 102 ALA A N 1
ATOM 799 C CA . ALA A 1 102 ? -5.832 0.264 -2.191 1.00 92.12 102 ALA A CA 1
ATOM 800 C C . ALA A 1 102 ? -5.690 1.742 -1.764 1.00 92.12 102 ALA A C 1
ATOM 802 O O . ALA A 1 102 ? -5.032 2.524 -2.455 1.00 92.12 102 ALA A O 1
ATOM 803 N N . LEU A 1 103 ? -6.299 2.136 -0.640 1.00 92.25 103 LEU A N 1
ATOM 804 C CA . LEU A 1 103 ? -6.187 3.489 -0.087 1.00 92.25 103 LEU A CA 1
ATOM 805 C C . LEU A 1 103 ? -4.735 3.817 0.280 1.00 92.25 103 LEU A C 1
ATOM 807 O O . LEU A 1 103 ? -4.251 4.899 -0.046 1.00 92.25 103 LEU A O 1
ATOM 811 N N . VAL A 1 104 ? -4.047 2.879 0.931 1.00 88.94 104 VAL A N 1
ATOM 812 C CA . VAL A 1 104 ? -2.637 2.982 1.325 1.00 88.94 104 VAL A CA 1
ATOM 813 C C . VAL A 1 104 ? -1.753 3.244 0.111 1.00 88.94 104 VAL A C 1
ATOM 815 O O . VAL A 1 104 ? -0.974 4.197 0.126 1.00 88.94 104 VAL A O 1
ATOM 818 N N . GLU A 1 105 ? -1.930 2.483 -0.969 1.00 87.69 105 GLU A N 1
ATOM 819 C CA . GLU A 1 105 ? -1.171 2.693 -2.207 1.00 87.69 105 GLU A CA 1
ATOM 820 C C . GLU A 1 105 ? -1.420 4.075 -2.817 1.00 87.69 105 GLU A C 1
ATOM 822 O O . GLU A 1 105 ? -0.486 4.769 -3.230 1.00 87.69 105 GLU A O 1
ATOM 827 N N . GLY A 1 106 ? -2.685 4.507 -2.836 1.00 88.62 106 GLY A N 1
ATOM 828 C CA . GLY A 1 106 ? -3.060 5.837 -3.306 1.00 88.62 106 GLY A CA 1
ATOM 829 C C . GLY A 1 106 ? -2.416 6.950 -2.476 1.00 88.62 106 GLY A C 1
ATOM 830 O O . GLY A 1 106 ? -1.887 7.906 -3.041 1.00 88.62 106 GLY A O 1
ATOM 831 N N . LEU A 1 107 ? -2.410 6.813 -1.147 1.00 88.62 107 LEU A N 1
ATOM 832 C CA . LEU A 1 107 ? -1.795 7.773 -0.231 1.00 88.62 107 LEU A CA 1
ATOM 833 C C . LEU A 1 107 ? -0.281 7.850 -0.412 1.00 88.62 107 LEU A C 1
ATOM 835 O O . LEU A 1 107 ? 0.258 8.955 -0.446 1.00 88.62 107 LEU A O 1
ATOM 839 N N . VAL A 1 108 ? 0.399 6.711 -0.558 1.00 84.75 108 VAL A N 1
ATOM 840 C CA . VAL A 1 108 ? 1.851 6.671 -0.776 1.00 84.75 108 VAL A CA 1
ATOM 841 C C . VAL A 1 108 ? 2.203 7.351 -2.091 1.00 84.75 108 VAL A C 1
ATOM 843 O O . VAL A 1 108 ? 2.996 8.289 -2.093 1.00 84.75 108 VAL A O 1
ATOM 846 N N . LEU A 1 109 ? 1.575 6.942 -3.199 1.00 86.94 109 LEU A N 1
ATOM 847 C CA . LEU A 1 109 ? 1.875 7.505 -4.515 1.00 86.94 109 LEU A CA 1
ATOM 848 C C . LEU A 1 109 ? 1.536 8.999 -4.589 1.00 86.94 109 LEU A C 1
ATOM 850 O O . LEU A 1 109 ? 2.319 9.780 -5.125 1.00 86.94 109 LEU A O 1
ATOM 854 N N . HIS A 1 110 ? 0.393 9.411 -4.035 1.00 89.06 110 HIS A N 1
ATOM 855 C CA . HIS A 1 110 ? 0.007 10.818 -4.014 1.00 89.06 110 HIS A CA 1
ATOM 856 C C . HIS A 1 110 ? 0.963 11.648 -3.150 1.00 89.06 110 HIS A C 1
ATOM 858 O O . HIS A 1 110 ? 1.420 12.695 -3.598 1.00 89.06 110 HIS A O 1
ATOM 864 N N . SER A 1 111 ? 1.332 11.165 -1.960 1.00 85.69 111 SER A N 1
ATOM 865 C CA . SER A 1 111 ? 2.263 11.876 -1.069 1.00 85.69 111 SER A CA 1
ATOM 866 C C . SER A 1 111 ? 3.665 11.979 -1.667 1.00 85.69 111 SER A C 1
ATOM 868 O O . SER A 1 111 ? 4.314 13.006 -1.516 1.00 85.69 111 SER A O 1
ATOM 870 N N . ALA A 1 112 ? 4.114 10.956 -2.396 1.00 84.12 112 ALA A N 1
ATOM 871 C CA . ALA A 1 112 ? 5.407 10.951 -3.079 1.00 84.12 112 ALA A CA 1
ATOM 872 C C . ALA A 1 112 ? 5.528 12.015 -4.177 1.00 84.12 112 ALA A C 1
ATOM 874 O O . ALA A 1 112 ? 6.623 12.495 -4.463 1.00 84.12 112 ALA A O 1
ATOM 875 N N . LEU A 1 113 ? 4.408 12.333 -4.827 1.00 85.94 113 LEU A N 1
ATOM 876 C CA . LEU A 1 113 ? 4.336 13.274 -5.945 1.00 85.94 113 LEU A CA 1
ATOM 877 C C . LEU A 1 113 ? 3.862 14.667 -5.514 1.00 85.94 113 LEU A C 1
ATOM 879 O O . LEU A 1 113 ? 3.984 15.618 -6.286 1.00 85.94 113 LEU A O 1
ATOM 883 N N . SER A 1 114 ? 3.300 14.789 -4.311 1.00 89.62 114 SER A N 1
ATOM 884 C CA . SER A 1 114 ? 2.756 16.041 -3.799 1.00 89.62 114 SER A CA 1
ATOM 885 C C . SER A 1 114 ? 3.866 16.977 -3.324 1.00 89.62 114 SER A C 1
ATOM 887 O O . SER A 1 114 ? 4.806 16.571 -2.645 1.00 89.62 114 SER A O 1
ATOM 889 N N . THR A 1 115 ? 3.716 18.267 -3.620 1.00 90.62 115 THR A N 1
ATOM 890 C CA . THR A 1 115 ? 4.508 19.342 -2.999 1.00 90.62 115 THR A CA 1
ATOM 891 C C . THR A 1 115 ? 3.962 19.762 -1.631 1.00 90.62 115 THR A C 1
ATOM 893 O O . THR A 1 115 ? 4.579 20.579 -0.956 1.00 90.62 115 THR A O 1
ATOM 896 N N . ASP A 1 116 ? 2.804 19.227 -1.245 1.00 91.38 116 ASP A N 1
ATOM 897 C CA . ASP A 1 116 ? 2.128 19.425 0.039 1.00 91.38 116 ASP A CA 1
ATOM 898 C C . ASP A 1 116 ? 1.537 18.073 0.496 1.00 91.38 116 ASP A C 1
ATOM 900 O O . ASP A 1 116 ? 0.345 17.801 0.307 1.00 91.38 116 ASP A O 1
ATOM 904 N N . PRO A 1 117 ? 2.383 17.111 0.916 1.00 88.88 117 PRO A N 1
ATOM 905 C CA . PRO A 1 117 ? 1.920 15.790 1.325 1.00 88.88 117 PRO A CA 1
ATOM 906 C C . PRO A 1 117 ? 1.163 15.856 2.656 1.00 88.88 117 PRO A C 1
ATOM 908 O O . PRO A 1 117 ? 1.432 16.702 3.508 1.00 88.88 117 PRO A O 1
ATOM 911 N N . MET A 1 118 ? 0.245 14.910 2.864 1.00 89.06 118 MET A N 1
ATOM 912 C CA . MET A 1 118 ? -0.477 14.804 4.132 1.00 89.06 118 MET A CA 1
ATOM 913 C C . MET A 1 118 ? 0.487 14.543 5.294 1.00 89.06 118 MET A C 1
ATOM 915 O O . MET A 1 118 ? 1.410 13.735 5.192 1.00 89.06 118 MET A O 1
ATOM 919 N N . THR A 1 119 ? 0.225 15.169 6.438 1.00 89.44 119 THR A N 1
ATOM 920 C CA . THR A 1 119 ? 0.919 14.846 7.686 1.00 89.44 119 THR A CA 1
ATOM 921 C C . THR A 1 119 ? 0.495 13.468 8.201 1.00 89.44 119 THR A C 1
ATOM 923 O O . THR A 1 119 ? -0.597 12.978 7.900 1.00 89.44 119 THR A O 1
ATOM 926 N N . ALA A 1 120 ? 1.318 12.853 9.056 1.00 88.94 120 ALA A N 1
ATOM 927 C CA . ALA A 1 120 ? 0.981 11.584 9.710 1.00 88.94 120 ALA A CA 1
ATOM 928 C C . ALA A 1 120 ? -0.368 11.644 10.458 1.00 88.94 120 ALA A C 1
ATOM 930 O O . ALA A 1 120 ? -1.118 10.669 10.497 1.00 88.94 120 ALA A O 1
ATOM 931 N N . GLU A 1 121 ? -0.713 12.803 11.024 1.00 91.31 121 GLU A N 1
ATOM 932 C CA . GLU A 1 121 ? -1.986 13.013 11.712 1.00 91.31 121 GLU A CA 1
ATOM 933 C C . GLU A 1 121 ? -3.174 13.091 10.745 1.00 91.31 121 GLU A C 1
ATOM 935 O O . GLU A 1 121 ? -4.214 12.485 11.003 1.00 91.31 121 GLU A O 1
ATOM 940 N N . GLN A 1 122 ? -3.008 13.743 9.590 1.00 92.69 122 GLN A N 1
ATOM 941 C CA . GLN A 1 122 ? -4.021 13.743 8.531 1.00 92.69 122 GLN A CA 1
ATOM 942 C C . GLN A 1 122 ? -4.224 12.338 7.943 1.00 92.69 122 GLN A C 1
ATOM 944 O O . GLN A 1 122 ? -5.363 11.940 7.698 1.00 92.69 122 GLN A O 1
ATOM 949 N N . ILE A 1 123 ? -3.147 11.563 7.759 1.00 91.75 123 ILE A N 1
ATOM 950 C CA . ILE A 1 123 ? -3.218 10.162 7.308 1.00 91.75 123 ILE A CA 1
ATOM 951 C C . ILE A 1 123 ? -3.969 9.314 8.340 1.00 91.75 123 ILE A C 1
ATOM 953 O O . ILE A 1 123 ? -4.903 8.596 7.981 1.00 91.75 123 ILE A O 1
ATOM 957 N N . ARG A 1 124 ? -3.628 9.443 9.631 1.00 92.12 124 ARG A N 1
ATOM 958 C CA . ARG A 1 124 ? -4.343 8.765 10.724 1.00 92.12 124 ARG A CA 1
ATOM 959 C C . ARG A 1 124 ? -5.827 9.103 10.715 1.00 92.12 124 ARG A C 1
ATOM 961 O O . ARG A 1 124 ? -6.657 8.204 10.828 1.00 92.12 124 ARG A O 1
ATOM 968 N N . HIS A 1 125 ? -6.162 10.381 10.567 1.00 92.62 125 HIS A N 1
ATOM 969 C CA . HIS A 1 125 ? -7.547 10.826 10.491 1.00 92.62 125 HIS A CA 1
ATOM 970 C C . HIS A 1 125 ? -8.289 10.189 9.306 1.00 92.62 125 HIS A C 1
ATOM 972 O O . HIS A 1 125 ? -9.397 9.683 9.483 1.0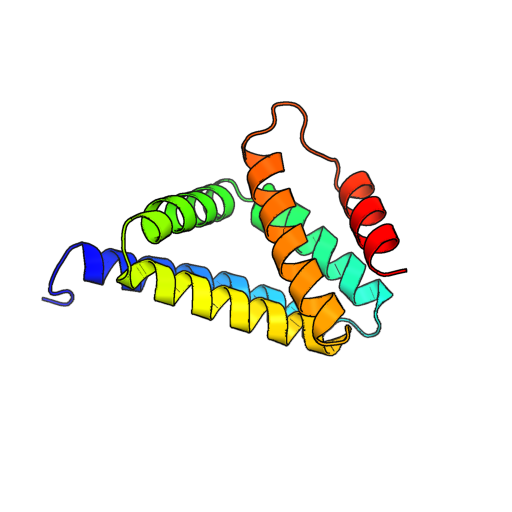0 92.62 125 HIS A O 1
ATOM 978 N N . ALA A 1 126 ? -7.675 10.164 8.119 1.00 92.69 126 ALA A N 1
ATOM 979 C CA . ALA A 1 126 ? -8.266 9.561 6.927 1.00 92.69 126 ALA A CA 1
ATOM 980 C C . ALA A 1 126 ? -8.512 8.054 7.096 1.00 92.69 126 ALA A C 1
ATOM 982 O O . ALA A 1 126 ? -9.608 7.583 6.793 1.00 92.69 126 ALA A O 1
ATOM 983 N N . ILE A 1 127 ? -7.537 7.314 7.637 1.00 92.75 127 ILE A N 1
ATOM 984 C CA . ILE A 1 127 ? -7.673 5.873 7.891 1.00 92.75 127 ILE A CA 1
ATOM 985 C C . ILE A 1 127 ? -8.774 5.612 8.919 1.00 92.75 127 ILE A C 1
ATOM 987 O O . ILE A 1 127 ? -9.653 4.800 8.655 1.00 92.75 127 ILE A O 1
ATOM 991 N N . ARG A 1 128 ? -8.798 6.336 10.048 1.00 92.38 128 ARG A N 1
ATOM 992 C CA . ARG A 1 128 ? -9.850 6.163 11.067 1.00 92.38 128 ARG A CA 1
ATOM 993 C C . ARG A 1 128 ? -11.241 6.443 10.514 1.00 92.38 128 ARG A C 1
ATOM 995 O O . ARG A 1 128 ? -12.162 5.678 10.768 1.00 92.38 128 ARG A O 1
ATOM 1002 N N . ARG A 1 129 ? -11.390 7.506 9.719 1.00 92.06 129 ARG A N 1
ATOM 1003 C CA . ARG A 1 129 ? -12.659 7.825 9.051 1.00 92.06 129 ARG A CA 1
ATOM 1004 C C . ARG A 1 129 ? -13.099 6.713 8.096 1.00 92.06 129 ARG A C 1
ATOM 1006 O O . ARG A 1 129 ? -14.296 6.491 7.951 1.00 92.06 129 ARG A O 1
ATOM 1013 N N . PHE A 1 130 ? -12.149 6.058 7.433 1.00 89.94 130 PHE A N 1
ATOM 1014 C CA . PHE A 1 130 ? -12.418 4.945 6.531 1.00 89.94 130 PHE A CA 1
ATOM 1015 C C . PHE A 1 130 ? -12.826 3.676 7.287 1.00 89.94 130 PHE A C 1
ATOM 1017 O O . PHE A 1 130 ? -13.747 2.977 6.876 1.00 89.94 130 PHE A O 1
ATOM 1024 N N . THR A 1 131 ? -12.161 3.384 8.405 1.00 88.12 131 THR A N 1
ATOM 1025 C CA . THR A 1 131 ? -12.408 2.166 9.177 1.00 88.12 131 THR A CA 1
ATOM 1026 C C . THR A 1 131 ? -13.631 2.273 10.092 1.00 88.12 131 THR A C 1
ATOM 1028 O O . THR A 1 131 ? -14.269 1.255 10.350 1.00 88.12 131 THR A O 1
ATOM 1031 N N . GLY A 1 132 ? -14.023 3.468 10.534 1.00 76.75 132 GLY A N 1
ATOM 1032 C CA . GLY A 1 132 ? -15.139 3.653 11.469 1.00 76.75 132 GLY A CA 1
ATOM 1033 C C . GLY A 1 132 ? -14.715 3.483 12.915 1.00 76.75 132 GLY A C 1
ATOM 1034 O O . GLY A 1 132 ? -14.149 2.410 13.236 1.00 76.75 132 GLY A O 1
#

Secondary structure (DSSP, 8-state):
---SSHHHHHHHHHHHHHHHHHHHHHHHHHH--SHHHHHHHHHHIIIIIITT-HHHHHHHHHHHHHHHH-HHHHHHHHHHHHHHHHHHTTTS-HHHHHHHHHHHHHHHHHHHH-SSPPPHHHHHHHHHHHH-

Organism: Sorangium cellulosum (NCBI:txid56)